Protein AF-A0A971V2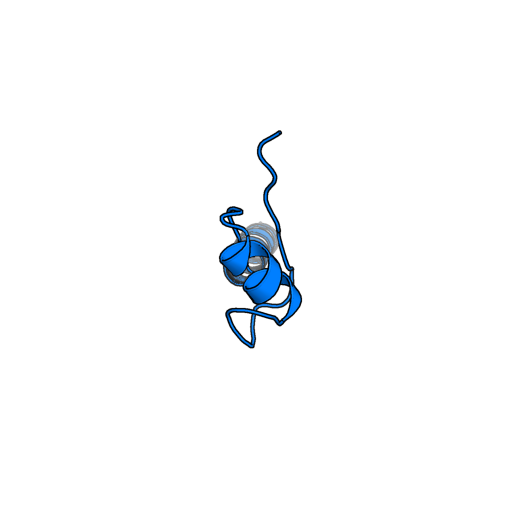39-F1 (afdb_monomer_lite)

Sequence (48 aa):
PRHLLYDLIYNPEETLFLQKGKARGVTIKNGMEMLQLQALAAWEIWQK

Radius of gyration: 13.99 Å; chains: 1; bounding box: 25×21×39 Å

Structure (mmCIF, N/CA/C/O backbone):
data_AF-A0A971V239-F1
#
_entry.id   AF-A0A971V239-F1
#
loop_
_atom_site.group_PDB
_atom_site.id
_atom_site.type_symbol
_atom_site.label_atom_id
_atom_site.label_alt_id
_atom_site.label_comp_id
_atom_site.label_asym_id
_atom_site.label_entity_id
_atom_site.label_seq_id
_atom_site.pdbx_PDB_ins_code
_atom_site.Cartn_x
_atom_site.Cartn_y
_atom_site.Cartn_z
_atom_site.occupancy
_atom_site.B_iso_or_equiv
_atom_site.auth_seq_id
_atom_site.auth_comp_id
_atom_site.auth_asym_id
_atom_site.auth_atom_id
_atom_site.pdbx_PDB_model_num
ATOM 1 N N . PRO A 1 1 ? 2.339 13.233 16.874 1.00 64.44 1 PRO A N 1
ATOM 2 C CA . PRO A 1 1 ? 2.859 12.227 15.911 1.00 64.44 1 PRO A CA 1
ATOM 3 C C . PRO A 1 1 ? 1.771 11.830 14.902 1.00 64.44 1 PRO A C 1
ATOM 5 O O . PRO A 1 1 ? 0.680 11.461 15.321 1.00 64.44 1 PRO A O 1
ATOM 8 N N . ARG A 1 2 ? 2.035 11.959 13.594 1.00 85.81 2 ARG A N 1
ATOM 9 C CA . ARG A 1 2 ? 1.146 11.459 12.531 1.00 85.81 2 ARG A CA 1
ATOM 10 C C . ARG A 1 2 ? 1.714 10.131 12.037 1.00 85.81 2 ARG A C 1
ATOM 12 O O . ARG A 1 2 ? 2.827 10.116 11.526 1.00 85.81 2 ARG A O 1
ATOM 19 N N . HIS A 1 3 ? 0.983 9.039 12.245 1.00 92.44 3 HIS A N 1
ATOM 20 C CA . HIS A 1 3 ? 1.362 7.713 11.757 1.00 92.44 3 HIS A CA 1
ATOM 21 C C . HIS A 1 3 ? 0.643 7.412 10.437 1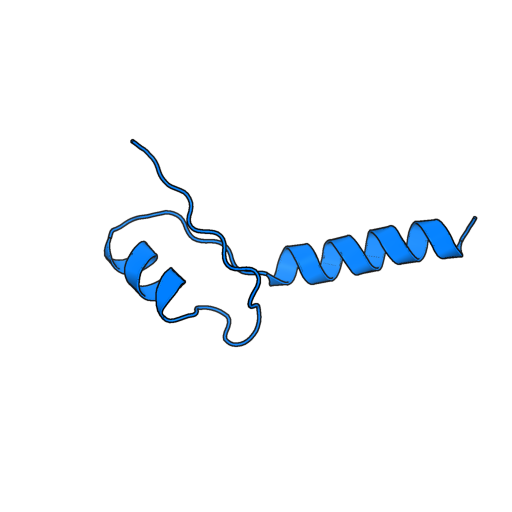.00 92.44 3 HIS A C 1
ATOM 23 O O . HIS A 1 3 ? -0.466 7.891 10.208 1.00 92.44 3 HIS A O 1
ATOM 29 N N . LEU A 1 4 ? 1.284 6.613 9.590 1.00 95.88 4 LEU A N 1
ATOM 30 C CA . LEU A 1 4 ? 0.691 5.980 8.417 1.00 95.88 4 LEU A CA 1
ATOM 31 C C . LEU A 1 4 ? 0.808 4.474 8.633 1.00 95.88 4 LEU A C 1
ATOM 33 O O . LEU A 1 4 ? 1.908 3.987 8.894 1.00 95.88 4 LEU A O 1
ATOM 37 N N . LEU A 1 5 ? -0.306 3.751 8.549 1.00 97.06 5 LEU A N 1
ATOM 38 C CA . LEU A 1 5 ? -0.280 2.291 8.547 1.00 97.06 5 LEU A CA 1
ATOM 39 C C . LEU A 1 5 ? -0.361 1.806 7.107 1.00 97.06 5 LEU A C 1
ATOM 41 O O . LEU A 1 5 ? -1.336 2.086 6.412 1.00 97.06 5 LEU A O 1
ATOM 45 N N . TYR A 1 6 ? 0.667 1.090 6.673 1.00 97.38 6 TYR A N 1
ATOM 46 C CA . TYR A 1 6 ? 0.736 0.513 5.340 1.00 97.38 6 TYR A CA 1
ATOM 47 C C . TYR A 1 6 ? 0.760 -1.011 5.479 1.00 97.38 6 TYR A C 1
ATOM 49 O O . TYR A 1 6 ? 1.634 -1.550 6.156 1.00 97.38 6 TYR A O 1
ATOM 57 N N . ASP A 1 7 ? -0.217 -1.685 4.880 1.00 97.69 7 ASP A N 1
ATOM 58 C CA . ASP A 1 7 ? -0.271 -3.142 4.764 1.00 97.69 7 ASP A CA 1
ATOM 59 C C . ASP A 1 7 ? 0.035 -3.570 3.322 1.00 97.69 7 ASP A C 1
ATOM 61 O O . ASP A 1 7 ? -0.441 -2.938 2.381 1.00 97.69 7 ASP A O 1
ATOM 65 N N . LEU A 1 8 ? 0.819 -4.635 3.139 1.00 96.88 8 LEU A N 1
ATOM 66 C CA . LEU A 1 8 ? 1.117 -5.200 1.815 1.00 96.88 8 LEU A CA 1
ATOM 67 C C . LEU A 1 8 ? 0.039 -6.181 1.340 1.00 96.88 8 LEU A C 1
ATOM 69 O O . LEU A 1 8 ? -0.002 -6.538 0.162 1.00 96.88 8 LEU A O 1
ATOM 73 N N . ILE A 1 9 ? -0.850 -6.607 2.236 1.00 97.44 9 ILE A N 1
ATOM 74 C CA . ILE A 1 9 ? -2.037 -7.374 1.874 1.00 97.44 9 ILE A CA 1
ATOM 75 C C . ILE A 1 9 ? -2.998 -6.445 1.118 1.00 97.44 9 ILE A C 1
ATOM 77 O O . ILE A 1 9 ? -3.290 -5.333 1.558 1.00 97.44 9 ILE A O 1
ATOM 81 N N . TYR A 1 10 ? -3.475 -6.897 -0.043 1.00 96.12 10 TYR A N 1
ATOM 82 C CA . TYR A 1 10 ? -4.422 -6.156 -0.889 1.00 96.12 10 TYR A CA 1
ATOM 83 C C . TYR A 1 10 ? -5.821 -6.790 -0.935 1.00 96.12 10 TYR A C 1
ATOM 85 O O . TYR A 1 10 ? -6.776 -6.129 -1.335 1.00 96.12 10 TYR A O 1
ATOM 93 N N . ASN A 1 11 ? -5.943 -8.069 -0.564 1.00 96.50 11 ASN A N 1
ATOM 94 C CA . ASN A 1 11 ? -7.211 -8.784 -0.474 1.00 96.50 11 ASN A CA 1
ATOM 95 C C . ASN A 1 11 ? -7.277 -9.527 0.874 1.00 96.50 11 ASN A C 1
ATOM 97 O O . ASN A 1 11 ? -6.475 -10.442 1.086 1.00 96.50 11 ASN A O 1
ATOM 101 N N . PRO A 1 12 ? -8.188 -9.154 1.790 1.00 96.81 12 PRO A N 1
ATOM 102 C CA . PRO A 1 12 ? -9.209 -8.106 1.653 1.00 96.81 12 PRO A CA 1
ATOM 103 C C . PRO A 1 12 ? -8.612 -6.689 1.576 1.00 96.81 12 PRO A C 1
ATOM 105 O O . PRO A 1 12 ? -7.467 -6.473 1.962 1.00 96.81 12 PRO A O 1
ATOM 108 N N . GLU A 1 13 ? -9.403 -5.724 1.096 1.00 96.62 13 GLU A N 1
ATOM 109 C CA . GLU A 1 13 ? -8.967 -4.331 0.894 1.00 96.62 13 GLU A CA 1
ATOM 110 C C . GLU A 1 13 ? -8.520 -3.647 2.199 1.00 96.62 13 GLU A C 1
ATOM 112 O O . GLU A 1 13 ? -7.540 -2.901 2.207 1.00 96.62 13 GLU A O 1
ATOM 117 N N . GLU A 1 14 ? -9.212 -3.934 3.307 1.00 97.62 14 GLU A N 1
ATOM 118 C CA . GLU A 1 14 ? -8.853 -3.492 4.655 1.00 97.62 14 GLU A CA 1
ATOM 119 C C . GLU A 1 14 ? -8.679 -4.706 5.573 1.00 97.62 14 GLU A C 1
ATOM 121 O O . GLU A 1 14 ? -9.647 -5.374 5.948 1.00 97.62 14 GLU A O 1
ATOM 126 N N . THR A 1 15 ? -7.439 -4.981 5.973 1.00 98.38 15 THR A N 1
ATOM 127 C CA . THR A 1 15 ? -7.133 -6.006 6.977 1.00 98.38 15 THR A CA 1
ATOM 128 C C . THR A 1 15 ? -7.553 -5.551 8.375 1.00 98.38 15 THR A C 1
ATOM 130 O O . THR A 1 15 ? -7.740 -4.361 8.638 1.00 98.38 15 THR A O 1
ATOM 133 N N . LEU A 1 16 ? -7.626 -6.484 9.332 1.00 98.25 16 LEU A N 1
ATOM 134 C CA . LEU A 1 16 ? -7.896 -6.150 10.737 1.00 98.25 16 LEU A CA 1
ATOM 135 C C . LEU A 1 16 ? -6.898 -5.115 11.297 1.00 98.25 16 LEU A C 1
ATOM 137 O O . LEU A 1 16 ? -7.248 -4.311 12.163 1.00 98.25 16 LEU A O 1
ATOM 141 N N . PHE A 1 17 ? -5.655 -5.125 10.809 1.00 97.88 17 PHE A N 1
ATOM 142 C CA . PHE A 1 17 ? -4.639 -4.139 11.166 1.00 97.88 17 PHE A CA 1
ATOM 143 C C . PHE A 1 17 ? -5.026 -2.733 10.688 1.00 97.88 17 PHE A C 1
ATOM 145 O O . PHE A 1 17 ? -5.061 -1.801 11.498 1.00 97.88 17 PHE A O 1
ATOM 152 N N . LEU A 1 18 ? -5.396 -2.590 9.411 1.00 97.88 18 LEU A N 1
ATOM 153 C CA . LEU A 1 18 ? -5.820 -1.307 8.850 1.00 97.88 18 LEU A CA 1
ATOM 154 C C . LEU A 1 18 ? -7.131 -0.815 9.469 1.00 97.88 18 LEU A C 1
ATOM 156 O O . LEU A 1 18 ? -7.222 0.353 9.840 1.00 97.88 18 LEU A O 1
ATOM 160 N N . GLN A 1 19 ? -8.102 -1.701 9.697 1.00 98.19 19 GLN A N 1
ATOM 161 C CA . GLN A 1 19 ? -9.361 -1.356 10.367 1.00 98.19 19 GLN A CA 1
ATOM 162 C C . GLN A 1 19 ? -9.121 -0.760 11.764 1.00 98.19 19 GLN A C 1
ATOM 164 O O . GLN A 1 19 ? -9.696 0.271 12.115 1.00 98.19 19 GLN A O 1
ATOM 169 N N . LYS A 1 20 ? -8.216 -1.355 12.556 1.00 97.88 20 LYS A N 1
ATOM 170 C CA . LYS A 1 20 ? -7.843 -0.834 13.883 1.00 97.88 20 LYS A CA 1
ATOM 171 C C . LYS A 1 20 ? -7.143 0.524 13.809 1.00 97.88 20 LYS A C 1
ATOM 173 O O . LYS A 1 20 ? -7.352 1.357 14.689 1.00 97.88 20 LYS A O 1
ATOM 178 N N . GLY A 1 21 ? -6.319 0.757 12.787 1.00 96.25 21 GLY A N 1
ATOM 179 C CA . GLY A 1 21 ? -5.701 2.062 12.537 1.00 96.25 21 GLY A CA 1
ATOM 180 C C . GLY A 1 21 ? -6.714 3.132 12.158 1.00 96.25 21 GLY A C 1
ATOM 181 O O . GLY A 1 21 ? -6.744 4.204 12.763 1.00 96.25 21 GLY A O 1
ATOM 182 N N . LYS A 1 22 ? -7.594 2.803 11.212 1.00 96.44 22 LYS A N 1
ATOM 183 C CA . LYS A 1 22 ? -8.679 3.665 10.740 1.00 96.44 22 LYS A CA 1
ATOM 184 C C . LYS A 1 22 ? -9.603 4.078 11.884 1.00 96.44 22 LYS A C 1
ATOM 186 O O . LYS A 1 22 ? -9.886 5.261 12.039 1.00 96.44 22 LYS A O 1
ATOM 191 N N . ALA A 1 23 ? -9.978 3.138 12.757 1.00 97.56 23 ALA A N 1
ATOM 192 C CA . ALA A 1 23 ? -10.784 3.408 13.953 1.00 97.56 23 ALA A CA 1
ATOM 193 C C . ALA A 1 23 ? -10.110 4.369 14.954 1.00 97.56 23 ALA A C 1
ATOM 195 O O . ALA A 1 23 ? -10.786 4.993 15.766 1.00 97.56 23 ALA A O 1
ATOM 196 N N . ARG A 1 24 ? -8.780 4.511 14.897 1.00 96.06 24 ARG A N 1
ATOM 197 C CA . ARG A 1 24 ? -7.996 5.456 15.710 1.00 96.06 24 ARG A CA 1
ATOM 198 C C . ARG A 1 24 ? -7.725 6.7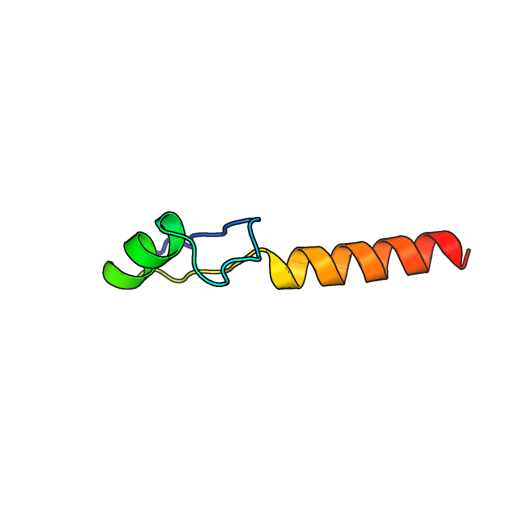86 14.993 1.00 96.06 24 ARG A C 1
ATOM 200 O O . ARG A 1 24 ? -6.945 7.588 15.498 1.00 96.06 24 ARG A O 1
ATOM 207 N N . GLY A 1 25 ? -8.328 7.017 13.824 1.00 95.31 25 GLY A N 1
ATOM 208 C CA . GLY A 1 25 ? -8.129 8.232 13.026 1.00 95.31 25 GLY A CA 1
ATOM 209 C C . GLY A 1 25 ? -6.770 8.299 12.320 1.00 95.31 25 GLY A C 1
ATOM 210 O O . GLY A 1 25 ? -6.307 9.386 11.981 1.00 95.31 25 GLY A O 1
ATOM 211 N N . VAL A 1 26 ? -6.106 7.156 12.130 1.00 96.44 26 VAL A N 1
ATOM 212 C CA . VAL A 1 26 ? -4.804 7.067 11.459 1.00 96.44 26 VAL A CA 1
ATOM 213 C C . VAL A 1 26 ? -5.010 6.883 9.956 1.00 96.44 26 VAL A C 1
ATOM 215 O O . VAL A 1 26 ? -5.910 6.155 9.536 1.00 96.44 26 VAL A O 1
ATOM 218 N N . THR A 1 27 ? -4.163 7.507 9.136 1.00 96.88 27 THR A N 1
ATOM 219 C CA . THR A 1 27 ? -4.151 7.267 7.687 1.00 96.88 27 THR A CA 1
ATOM 220 C C . THR A 1 27 ? -3.723 5.827 7.404 1.00 96.88 27 THR A C 1
ATOM 222 O O . THR A 1 27 ? -2.745 5.345 7.982 1.00 96.88 27 THR A O 1
ATOM 225 N N . ILE A 1 28 ? -4.436 5.150 6.504 1.00 97.38 28 ILE A N 1
ATOM 226 C CA . ILE A 1 28 ? -4.159 3.765 6.106 1.00 97.38 28 ILE A CA 1
ATOM 227 C C . ILE A 1 28 ? -3.886 3.660 4.603 1.00 97.38 28 ILE A C 1
ATOM 229 O O . ILE A 1 28 ? -4.378 4.480 3.827 1.00 97.38 28 ILE A O 1
ATOM 233 N N . LYS A 1 29 ? -3.121 2.644 4.196 1.00 97.50 29 LYS A N 1
ATOM 234 C CA . LYS A 1 29 ? -2.903 2.268 2.794 1.00 97.50 29 LYS A CA 1
ATOM 235 C C . LYS A 1 29 ? -2.726 0.750 2.674 1.00 97.50 29 LYS A C 1
ATOM 237 O O . LYS A 1 29 ? -2.099 0.144 3.541 1.00 97.50 29 LYS A O 1
ATOM 242 N N . ASN A 1 30 ? -3.289 0.145 1.631 1.00 97.88 30 ASN A N 1
ATOM 243 C CA . ASN A 1 30 ? -3.185 -1.291 1.359 1.00 97.88 30 ASN A CA 1
ATOM 244 C C . ASN A 1 30 ? -2.220 -1.592 0.203 1.00 97.88 30 ASN A C 1
ATOM 246 O O . ASN A 1 30 ? -1.749 -0.681 -0.481 1.00 97.88 30 ASN A O 1
ATOM 250 N N . GLY A 1 31 ? -1.971 -2.878 -0.047 1.00 97.62 31 GLY A N 1
ATOM 251 C CA . GLY A 1 31 ? -0.943 -3.325 -0.987 1.00 97.62 31 GLY A CA 1
ATOM 252 C C . GLY A 1 31 ? -1.291 -3.216 -2.473 1.00 97.62 31 GLY A C 1
ATOM 253 O O . GLY A 1 31 ? -0.453 -3.564 -3.302 1.00 97.62 31 GLY A O 1
ATOM 254 N N . MET A 1 32 ? -2.497 -2.767 -2.844 1.00 98.12 32 MET A N 1
ATOM 255 C CA . MET A 1 32 ? -2.957 -2.811 -4.241 1.00 98.12 32 M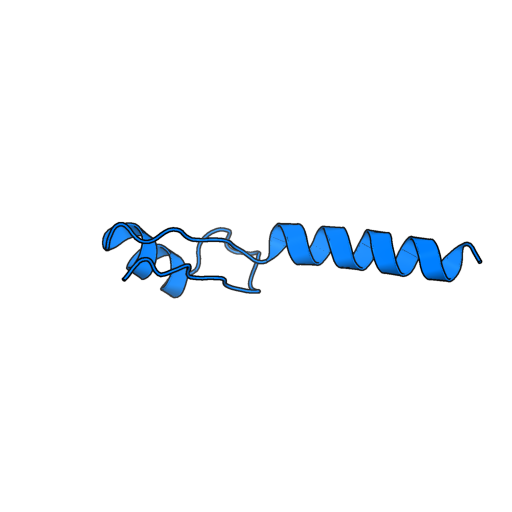ET A CA 1
ATOM 256 C C . MET A 1 32 ? -2.070 -1.974 -5.170 1.00 98.12 32 MET A C 1
ATOM 258 O O . MET A 1 32 ? -1.653 -2.441 -6.227 1.00 98.12 32 MET A O 1
ATOM 262 N N . GLU A 1 33 ? -1.735 -0.752 -4.758 1.00 96.94 33 GLU A N 1
ATOM 263 C CA . GLU A 1 33 ? -0.870 0.128 -5.550 1.00 96.94 33 GLU A CA 1
ATOM 264 C C . GLU A 1 33 ? 0.524 -0.487 -5.723 1.00 96.94 33 GLU A C 1
ATOM 266 O O . GLU A 1 33 ? 1.069 -0.481 -6.823 1.00 96.94 33 GLU A O 1
ATOM 271 N N . MET A 1 34 ? 1.081 -1.099 -4.672 1.00 97.12 34 MET A N 1
ATOM 272 C CA . MET A 1 34 ? 2.370 -1.783 -4.770 1.00 97.12 34 MET A CA 1
ATOM 273 C C . MET A 1 34 ? 2.324 -2.937 -5.780 1.00 97.12 34 MET A C 1
ATOM 275 O O . MET A 1 34 ? 3.249 -3.064 -6.580 1.00 97.12 34 MET A O 1
ATOM 279 N N . LEU A 1 35 ? 1.249 -3.738 -5.788 1.00 97.69 35 LEU A N 1
ATOM 280 C CA . LEU A 1 35 ? 1.048 -4.817 -6.763 1.00 97.69 35 LEU A CA 1
ATOM 281 C C . LEU A 1 35 ? 0.991 -4.290 -8.207 1.00 97.69 35 LEU A C 1
ATOM 283 O O . LEU A 1 35 ? 1.518 -4.925 -9.119 1.00 97.69 35 LEU A O 1
ATOM 287 N N . GLN A 1 36 ? 0.381 -3.132 -8.437 1.00 98.19 36 GLN A N 1
ATOM 288 C CA . GLN A 1 36 ? 0.330 -2.521 -9.767 1.00 98.19 36 GLN A CA 1
ATOM 289 C C . GLN A 1 36 ? 1.694 -1.960 -10.179 1.00 98.19 36 GLN A C 1
ATOM 291 O O . GLN A 1 36 ? 2.183 -2.249 -11.270 1.00 98.19 36 GLN A O 1
ATOM 296 N N . LEU A 1 37 ? 2.343 -1.208 -9.287 1.00 98.12 37 LEU A N 1
ATOM 297 C CA . LEU A 1 37 ? 3.636 -0.578 -9.553 1.00 98.12 37 LEU A CA 1
ATOM 298 C C . LEU A 1 37 ? 4.726 -1.610 -9.842 1.00 98.12 37 LEU A C 1
ATOM 300 O O . LEU A 1 37 ? 5.511 -1.418 -10.767 1.00 98.12 37 LEU A O 1
ATOM 304 N N . GLN A 1 38 ? 4.753 -2.728 -9.111 1.00 98.06 38 GLN A N 1
ATOM 305 C CA . GLN A 1 38 ? 5.725 -3.787 -9.389 1.00 98.06 38 GLN A CA 1
ATOM 306 C C . GLN A 1 38 ? 5.488 -4.457 -10.750 1.00 98.06 38 GLN A C 1
ATOM 308 O O . GLN A 1 38 ? 6.455 -4.807 -11.420 1.00 98.06 38 GLN A O 1
ATOM 313 N N . ALA A 1 39 ? 4.234 -4.576 -11.204 1.00 98.12 39 ALA A N 1
ATOM 314 C CA . ALA A 1 39 ? 3.927 -5.135 -12.520 1.00 98.12 39 ALA A CA 1
ATOM 315 C C . ALA A 1 39 ? 4.400 -4.199 -13.641 1.00 98.12 39 ALA A C 1
ATOM 317 O O . ALA A 1 39 ? 4.984 -4.660 -14.619 1.00 98.12 39 ALA A O 1
ATOM 318 N N . LEU A 1 40 ? 4.201 -2.887 -13.472 1.00 98.31 40 LEU A N 1
ATOM 319 C CA . LEU A 1 40 ? 4.689 -1.869 -14.406 1.00 98.31 40 LEU A CA 1
ATOM 320 C C . LEU A 1 40 ? 6.222 -1.829 -14.450 1.00 98.31 40 LEU A C 1
ATOM 322 O O . LEU A 1 40 ? 6.803 -1.855 -15.530 1.00 98.31 40 LEU A O 1
ATOM 326 N N . ALA A 1 41 ? 6.883 -1.853 -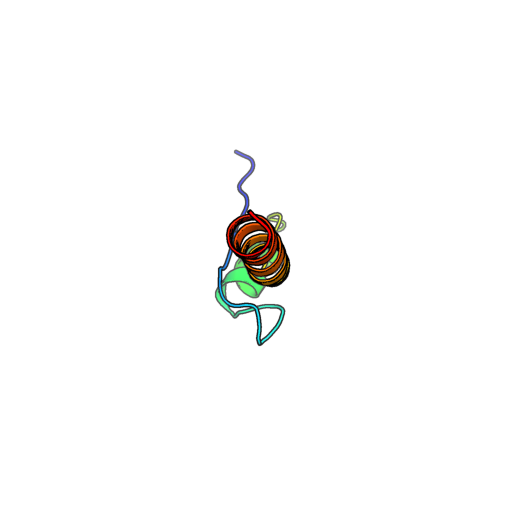13.290 1.00 98.06 41 ALA A N 1
ATOM 327 C CA . ALA A 1 41 ? 8.342 -1.885 -13.217 1.00 98.06 41 ALA A CA 1
ATOM 328 C C . ALA A 1 41 ? 8.922 -3.160 -13.851 1.00 98.06 41 ALA A C 1
ATOM 330 O O . ALA A 1 41 ? 9.910 -3.100 -14.580 1.00 98.06 41 ALA A O 1
ATOM 331 N N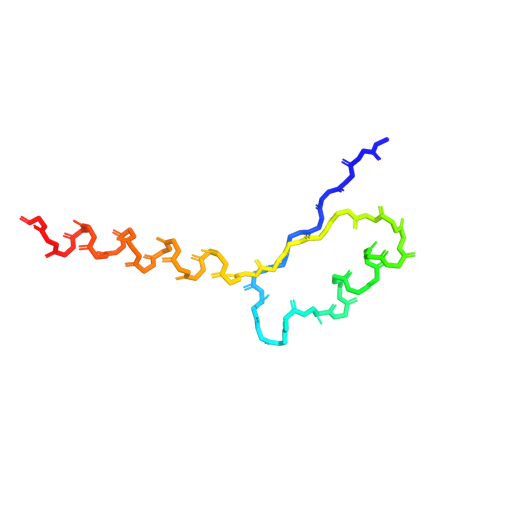 . ALA A 1 42 ? 8.294 -4.319 -13.617 1.00 98.31 42 ALA A N 1
ATOM 332 C CA . ALA A 1 42 ? 8.678 -5.557 -14.283 1.00 98.31 42 ALA A CA 1
ATOM 333 C C . ALA A 1 42 ? 8.507 -5.432 -15.803 1.00 98.31 42 ALA A C 1
ATOM 335 O O . ALA A 1 42 ? 9.424 -5.773 -16.544 1.00 98.31 42 ALA A O 1
ATOM 336 N N . TRP A 1 43 ? 7.374 -4.902 -16.271 1.00 97.88 43 TRP A N 1
ATOM 337 C CA . TRP A 1 43 ? 7.117 -4.686 -17.695 1.00 97.88 43 TRP A CA 1
ATOM 338 C C . TRP A 1 43 ? 8.199 -3.833 -18.373 1.00 97.88 43 TRP A C 1
ATOM 340 O O . TRP A 1 43 ? 8.684 -4.207 -19.437 1.00 97.88 43 TRP A O 1
ATOM 350 N N . GLU A 1 44 ? 8.643 -2.746 -17.738 1.00 98.06 44 GLU A N 1
ATOM 351 C CA . GLU A 1 44 ? 9.746 -1.912 -18.240 1.00 98.06 44 GLU A CA 1
ATOM 352 C C . GLU A 1 44 ? 11.076 -2.670 -18.361 1.00 98.06 44 GLU A C 1
ATOM 354 O O . GLU A 1 44 ? 11.863 -2.385 -19.261 1.00 98.06 44 GLU A O 1
ATOM 359 N N . ILE A 1 45 ? 11.341 -3.634 -17.472 1.00 97.44 45 ILE A N 1
ATOM 360 C CA . ILE A 1 45 ? 12.536 -4.487 -17.547 1.00 97.44 45 ILE A CA 1
ATOM 361 C C . ILE A 1 45 ? 12.439 -5.446 -18.738 1.00 97.44 45 ILE A C 1
ATOM 363 O O . ILE A 1 45 ? 13.424 -5.614 -19.448 1.00 97.44 45 ILE A O 1
ATOM 367 N N . TRP A 1 46 ? 11.269 -6.048 -18.974 1.00 97.06 46 TRP A N 1
ATOM 368 C CA . TRP A 1 46 ? 11.053 -6.998 -20.076 1.00 97.06 46 TRP A CA 1
ATOM 369 C C . TRP A 1 46 ? 11.060 -6.352 -21.471 1.00 97.06 46 TRP A C 1
ATOM 371 O O . TRP A 1 46 ? 11.260 -7.060 -22.452 1.00 97.06 46 TRP A O 1
ATOM 381 N N . GLN A 1 47 ? 10.816 -5.042 -21.574 1.00 95.06 47 GLN A N 1
ATOM 382 C CA . GLN A 1 47 ? 10.803 -4.295 -22.843 1.00 95.06 47 GLN A CA 1
ATOM 383 C C . GLN A 1 47 ? 12.166 -3.687 -23.230 1.00 95.06 47 GLN A C 1
ATOM 385 O O . GLN A 1 47 ? 12.252 -3.008 -24.254 1.00 95.06 47 GLN A O 1
ATOM 390 N N . LYS A 1 48 ? 13.214 -3.889 -22.423 1.00 69.25 48 LYS A N 1
ATOM 391 C CA . LYS A 1 48 ? 14.600 -3.535 -22.776 1.00 69.25 48 LYS A CA 1
ATOM 392 C C . LYS A 1 48 ? 15.263 -4.651 -23.571 1.00 69.25 48 LYS A C 1
ATOM 394 O O . LYS A 1 48 ? 16.005 -4.299 -24.512 1.00 69.25 48 LYS A O 1
#

Foldseek 3Di:
DADEAEELAPVVVADPVNVVCVVVVHHYYYNPVVVVVVVVVVVVVVVD

pLDDT: mean 95.71, std 6.34, range [64.44, 98.38]

Secondary structure (DSSP, 8-state):
---EEE-S--SSSS-HHHHHHHHTT-EEE-THHHHHHHHHHHHHHHT-